Protein AF-A0A3S5DGD5-F1 (afdb_monomer)

Organism: NCBI:txid59203

InterPro domains:
  IPR047111 Uncharacterized protein YbaP-like [PTHR40590] (2-51)

Foldseek 3Di:
DDPVVVVVVVVVVVVPDDDPADWDWDADPPRDIDIDGDDDPQPPPVNPDPPPPDD

Solvent-accessible surface area (backbone atoms only — not comparable to full-atom values): 3814 Å² total; per-residue (Å²): 137,58,72,69,57,54,53,51,51,52,53,51,62,72,70,45,88,78,59,98,55,67,54,50,78,46,83,45,88,88,87,41,75,44,82,46,65,58,86,75,78,78,76,47,88,91,58,56,76,78,75,82,78,80,127

Structure (mmCIF, N/CA/C/O backbone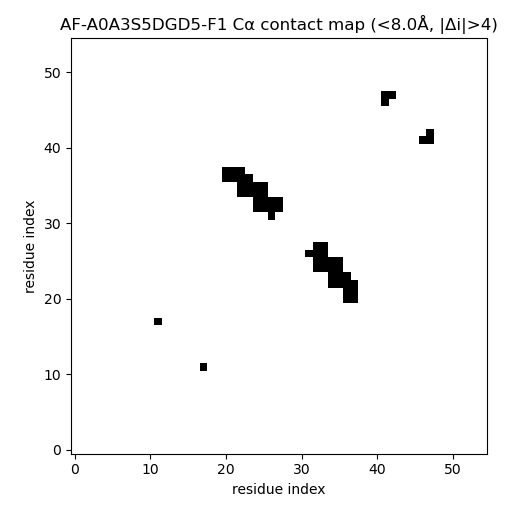):
data_AF-A0A3S5DGD5-F1
#
_entry.id   AF-A0A3S5DGD5-F1
#
loop_
_atom_site.group_PDB
_atom_site.id
_atom_site.type_symbol
_atom_site.label_atom_id
_atom_site.label_alt_id
_atom_site.label_comp_id
_atom_site.label_asym_id
_atom_site.label_entity_id
_atom_site.label_seq_id
_atom_site.pdbx_PDB_ins_code
_atom_site.Cartn_x
_atom_site.Cartn_y
_atom_site.Cartn_z
_atom_site.occupancy
_atom_site.B_iso_or_equiv
_atom_site.auth_seq_id
_atom_site.auth_comp_id
_atom_site.auth_asym_id
_atom_site.auth_atom_id
_atom_site.pdbx_PDB_model_num
ATOM 1 N N . MET A 1 1 ? -21.511 -3.368 -24.093 1.00 55.84 1 MET A N 1
ATOM 2 C CA . MET A 1 1 ? -20.493 -3.517 -23.032 1.00 55.84 1 MET A CA 1
ATOM 3 C C . MET A 1 1 ? -20.508 -4.958 -22.573 1.00 55.84 1 MET A C 1
ATOM 5 O O . MET A 1 1 ? -21.499 -5.404 -22.010 1.00 55.84 1 MET A O 1
ATOM 9 N N . ASP A 1 2 ? -19.469 -5.675 -22.972 1.00 86.00 2 ASP A N 1
ATOM 10 C CA . ASP A 1 2 ? -19.406 -7.130 -23.102 1.00 86.00 2 ASP A CA 1
ATOM 11 C C . ASP A 1 2 ? -19.430 -7.892 -21.756 1.00 86.00 2 ASP A C 1
ATOM 13 O O . ASP A 1 2 ? -18.977 -7.379 -20.730 1.00 86.00 2 ASP A O 1
ATOM 17 N N . LEU A 1 3 ? -19.956 -9.123 -21.744 1.00 90.94 3 LEU A N 1
ATOM 18 C CA . LEU A 1 3 ? -20.082 -9.968 -20.542 1.00 90.94 3 LEU A CA 1
ATOM 19 C C . LEU A 1 3 ? -18.710 -10.262 -19.919 1.00 90.94 3 LEU A C 1
ATOM 21 O O . LEU A 1 3 ? -18.550 -10.216 -18.698 1.00 90.94 3 LEU A O 1
ATOM 25 N N . LEU A 1 4 ? -17.703 -10.481 -20.765 1.00 91.88 4 LEU A N 1
ATOM 26 C CA . LEU A 1 4 ? -16.320 -10.703 -20.349 1.00 91.88 4 LEU A CA 1
ATOM 27 C C . LEU A 1 4 ? -15.757 -9.514 -19.562 1.00 91.88 4 LEU A C 1
ATOM 29 O O . LEU A 1 4 ? -15.011 -9.705 -18.599 1.00 91.88 4 LEU A O 1
ATOM 33 N N . TYR A 1 5 ? -16.143 -8.288 -19.926 1.00 85.88 5 TYR A N 1
ATOM 34 C CA . TYR A 1 5 ? -15.724 -7.086 -19.211 1.00 85.88 5 TYR A CA 1
ATOM 35 C C . TYR A 1 5 ? -16.282 -7.069 -17.785 1.00 85.88 5 TYR A C 1
ATOM 37 O O . TYR A 1 5 ? -15.527 -6.812 -16.849 1.00 85.88 5 TYR A O 1
ATOM 45 N N . ARG A 1 6 ? -17.564 -7.424 -17.611 1.00 86.25 6 ARG A N 1
ATOM 46 C CA . ARG A 1 6 ? -18.235 -7.504 -16.299 1.00 86.25 6 ARG A CA 1
ATOM 47 C C . ARG A 1 6 ? -17.634 -8.585 -15.401 1.00 86.25 6 ARG A C 1
ATOM 49 O O . ARG A 1 6 ? -17.408 -8.339 -14.220 1.00 86.25 6 ARG A O 1
ATOM 56 N N . VAL A 1 7 ? -17.319 -9.754 -15.964 1.00 92.12 7 VAL A N 1
ATOM 57 C CA . VAL 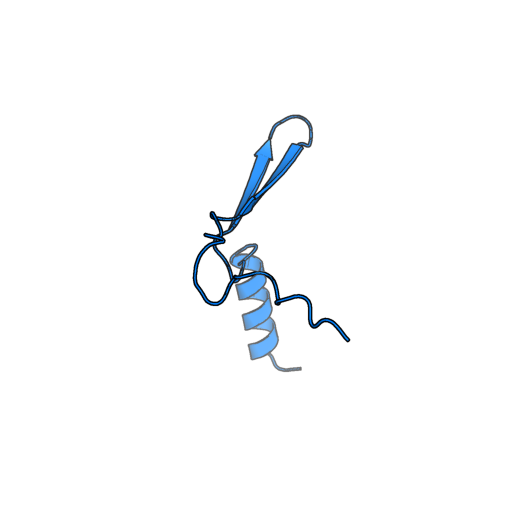A 1 7 ? -16.643 -10.838 -15.229 1.00 92.12 7 VAL A CA 1
ATOM 58 C C . VAL A 1 7 ? -15.244 -10.399 -14.784 1.00 92.12 7 VAL A C 1
ATOM 60 O O . VAL A 1 7 ? -14.880 -10.602 -13.627 1.00 92.12 7 VAL A O 1
ATOM 63 N N . LYS A 1 8 ? -14.478 -9.714 -15.649 1.00 84.94 8 LYS A N 1
ATOM 64 C CA . LYS A 1 8 ? -13.175 -9.134 -15.278 1.00 84.94 8 LYS A CA 1
ATOM 65 C C . LYS A 1 8 ? -13.283 -8.096 -14.161 1.00 84.94 8 LYS A C 1
ATOM 67 O O . LYS A 1 8 ? -12.434 -8.092 -13.273 1.00 84.94 8 LYS A O 1
ATOM 72 N N . THR A 1 9 ? -14.293 -7.225 -14.196 1.00 80.50 9 THR A N 1
ATOM 73 C CA . THR A 1 9 ? -14.475 -6.196 -13.156 1.00 80.50 9 THR A CA 1
ATOM 74 C C . THR A 1 9 ? -14.856 -6.818 -11.820 1.00 80.50 9 THR A C 1
ATOM 76 O O . THR A 1 9 ? -14.285 -6.447 -10.799 1.00 80.50 9 THR A O 1
ATOM 79 N N . LEU A 1 10 ? -15.752 -7.810 -11.824 1.00 85.25 10 LEU A N 1
ATOM 80 C CA . LEU A 1 10 ? -16.121 -8.556 -10.621 1.00 85.25 10 LEU A CA 1
ATOM 81 C C . LEU A 1 10 ? -14.905 -9.276 -10.026 1.00 85.25 10 LEU A C 1
ATOM 83 O O . LEU A 1 10 ? -14.655 -9.189 -8.829 1.00 85.25 10 LEU A O 1
ATOM 87 N N . TRP A 1 11 ? -14.098 -9.922 -10.867 1.00 82.25 11 TRP A N 1
ATOM 88 C CA . TRP A 1 11 ? -12.872 -10.585 -10.430 1.00 82.25 11 TRP A CA 1
ATOM 89 C C . TRP A 1 11 ? -11.824 -9.605 -9.878 1.00 82.25 11 TRP A C 1
ATOM 91 O O . TRP A 1 11 ? -11.140 -9.907 -8.904 1.00 82.25 11 TRP A O 1
ATOM 101 N N . ALA A 1 12 ? -11.696 -8.412 -10.468 1.00 73.88 12 ALA A N 1
ATOM 102 C CA . ALA A 1 12 ? -10.826 -7.360 -9.947 1.00 73.88 12 ALA A CA 1
ATOM 103 C C . ALA A 1 12 ? -11.305 -6.840 -8.582 1.00 73.88 12 ALA A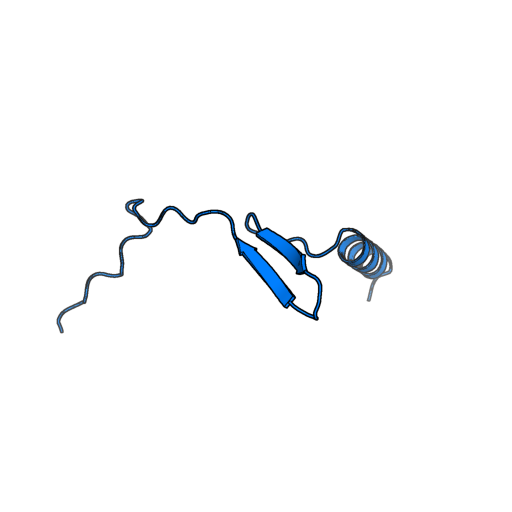 C 1
ATOM 105 O O . ALA A 1 12 ? -10.488 -6.697 -7.681 1.00 73.88 12 ALA A O 1
ATOM 106 N N . ALA A 1 13 ? -12.613 -6.635 -8.410 1.00 72.69 13 ALA A N 1
ATOM 107 C CA . ALA A 1 13 ? -13.198 -6.213 -7.139 1.00 72.69 13 ALA A CA 1
ATOM 108 C C . ALA A 1 13 ? -13.024 -7.271 -6.034 1.00 72.69 13 ALA A C 1
ATOM 110 O O . ALA A 1 13 ? -12.721 -6.928 -4.895 1.00 72.69 13 ALA A O 1
ATOM 111 N N . LEU A 1 14 ? -13.165 -8.559 -6.373 1.00 79.94 14 LEU A N 1
ATOM 112 C CA . LEU A 1 14 ? -13.010 -9.670 -5.426 1.00 79.94 14 LEU A CA 1
ATOM 113 C C . LEU A 1 14 ? -11.557 -9.915 -4.995 1.00 79.94 14 LEU A C 1
ATOM 115 O O . LEU A 1 14 ? -11.332 -10.405 -3.893 1.00 79.94 14 LEU A O 1
ATOM 119 N N . ARG A 1 15 ? -10.564 -9.570 -5.827 1.00 74.62 15 ARG A N 1
ATOM 120 C CA . ARG A 1 15 ? -9.138 -9.690 -5.468 1.00 74.62 15 ARG A CA 1
ATOM 121 C C . ARG A 1 15 ? -8.667 -8.656 -4.438 1.00 74.62 15 ARG A C 1
ATOM 123 O O . ARG A 1 15 ? -7.548 -8.782 -3.949 1.00 74.62 15 ARG A O 1
ATOM 130 N N . GLY A 1 16 ? -9.501 -7.678 -4.085 1.00 64.38 16 GLY A N 1
ATOM 131 C CA . GLY A 1 16 ? -9.110 -6.577 -3.206 1.00 64.38 16 GLY A CA 1
ATOM 132 C C . GLY A 1 16 ? -8.194 -5.573 -3.910 1.00 64.38 16 GLY A C 1
ATOM 133 O O . GLY A 1 16 ? -7.910 -5.700 -5.102 1.00 64.38 16 GLY A O 1
ATOM 134 N N . ASN A 1 17 ? -7.777 -4.535 -3.181 1.00 64.12 17 ASN A N 1
ATOM 135 C CA . ASN A 1 17 ? -7.041 -3.399 -3.734 1.00 64.12 17 ASN A CA 1
ATOM 136 C C . ASN A 1 17 ? -5.675 -3.853 -4.278 1.00 64.12 17 ASN A C 1
ATOM 138 O O . ASN A 1 17 ? -4.707 -4.012 -3.537 1.00 64.12 17 ASN A O 1
ATOM 142 N N . HIS A 1 18 ? -5.613 -4.136 -5.579 1.00 67.94 18 HIS A N 1
ATOM 143 C CA . HIS A 1 18 ? -4.397 -4.595 -6.233 1.00 67.94 18 HIS A CA 1
ATOM 144 C C . HIS A 1 18 ? -3.602 -3.371 -6.673 1.00 67.94 18 HIS A C 1
ATOM 146 O O . HIS A 1 18 ? -3.813 -2.817 -7.752 1.00 67.94 18 HIS A O 1
ATOM 152 N N . TYR A 1 19 ? -2.718 -2.918 -5.794 1.00 72.69 19 TYR A N 1
ATOM 153 C CA . TYR A 1 19 ? -1.773 -1.864 -6.115 1.00 72.69 19 TYR A CA 1
ATOM 154 C C . TYR A 1 19 ? -0.768 -2.370 -7.151 1.00 72.69 19 TYR A C 1
ATOM 156 O O . TYR A 1 19 ? -0.270 -3.491 -7.064 1.00 72.69 19 TYR A O 1
ATOM 164 N N . THR A 1 20 ? -0.440 -1.535 -8.136 1.00 78.88 20 THR A N 1
ATOM 165 C CA . THR A 1 20 ? 0.586 -1.856 -9.147 1.00 78.88 20 THR A CA 1
ATOM 166 C C . THR A 1 20 ? 1.998 -1.912 -8.540 1.00 78.88 20 THR A C 1
ATOM 168 O O . THR A 1 20 ? 2.937 -2.396 -9.166 1.00 78.88 20 THR A O 1
ATOM 171 N N . TRP A 1 21 ? 2.151 -1.422 -7.312 1.00 71.75 21 TRP A N 1
ATOM 172 C CA . TRP A 1 21 ? 3.371 -1.398 -6.512 1.00 71.75 21 TRP A CA 1
ATOM 173 C C . TRP A 1 21 ? 3.118 -2.114 -5.175 1.00 71.75 21 TRP A C 1
ATOM 175 O O . TRP A 1 21 ? 1.963 -2.217 -4.761 1.00 71.75 21 TRP A O 1
ATOM 185 N N . PRO A 1 22 ? 4.157 -2.617 -4.481 1.00 80.88 22 PRO A N 1
ATOM 186 C CA . PRO A 1 22 ? 3.974 -3.324 -3.216 1.00 80.88 22 PRO A CA 1
ATOM 187 C C . PRO A 1 22 ? 3.334 -2.390 -2.187 1.00 80.88 22 PRO A C 1
ATOM 189 O O . PRO A 1 22 ? 3.987 -1.471 -1.703 1.00 80.88 22 PRO A O 1
ATOM 192 N N . ALA A 1 23 ? 2.059 -2.599 -1.869 1.00 86.31 23 ALA A N 1
ATOM 193 C CA . ALA A 1 23 ? 1.349 -1.829 -0.858 1.00 86.31 23 ALA A CA 1
ATOM 194 C C . ALA A 1 23 ? 0.261 -2.663 -0.171 1.00 86.31 23 ALA A C 1
ATOM 196 O O . ALA A 1 23 ? -0.236 -3.641 -0.732 1.00 86.31 23 ALA A O 1
ATOM 197 N N . ILE A 1 24 ? -0.080 -2.279 1.058 1.00 86.88 24 ILE A N 1
ATOM 198 C CA . ILE A 1 24 ? -1.083 -2.933 1.899 1.00 86.88 24 ILE A CA 1
ATOM 199 C C . ILE A 1 24 ? -1.797 -1.904 2.777 1.00 86.88 24 ILE A C 1
ATOM 201 O O . ILE A 1 24 ? -1.175 -0.982 3.304 1.00 86.88 2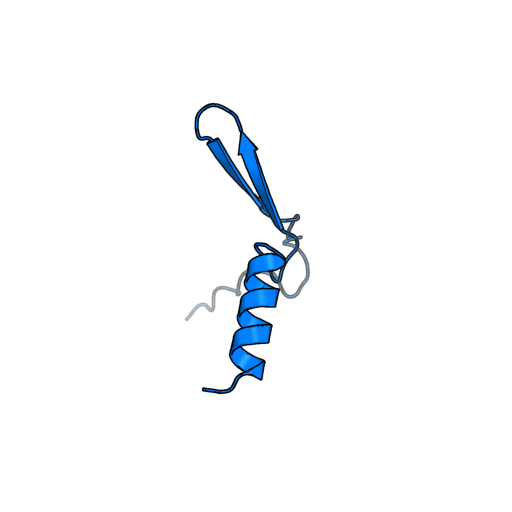4 ILE A O 1
ATOM 205 N N . ASP A 1 25 ? -3.096 -2.095 2.976 1.00 89.44 25 ASP A N 1
ATOM 206 C CA . ASP A 1 25 ? -3.880 -1.310 3.925 1.00 89.44 25 ASP A CA 1
ATOM 207 C C . ASP A 1 25 ? -3.981 -2.035 5.274 1.00 89.44 25 ASP A C 1
ATOM 209 O O . ASP A 1 25 ? -4.255 -3.236 5.328 1.00 89.44 25 ASP A O 1
ATOM 213 N N . ILE A 1 26 ? -3.788 -1.304 6.374 1.00 89.25 26 ILE A N 1
ATOM 214 C CA . ILE A 1 26 ? -3.959 -1.803 7.744 1.00 89.25 26 ILE A CA 1
ATOM 215 C C . ILE A 1 26 ? -5.019 -0.978 8.469 1.00 89.25 26 ILE A C 1
ATOM 217 O O . ILE A 1 26 ? -4.935 0.250 8.548 1.00 89.25 26 ILE A O 1
ATOM 221 N N . PHE A 1 27 ? -5.980 -1.678 9.069 1.00 93.81 27 PHE A N 1
ATOM 222 C CA . PHE A 1 27 ? -7.033 -1.097 9.894 1.00 93.81 27 PHE A CA 1
ATOM 223 C C . PHE A 1 27 ? -6.734 -1.353 11.372 1.00 93.81 27 PHE A C 1
ATOM 225 O O . PHE A 1 27 ? -6.615 -2.496 11.809 1.00 93.81 27 PHE A O 1
ATOM 232 N N . LEU A 1 28 ? -6.607 -0.277 12.144 1.00 93.06 28 LEU A N 1
ATOM 233 C CA . LEU A 1 28 ? -6.346 -0.300 13.580 1.00 93.06 28 LEU A CA 1
ATOM 234 C C . LEU A 1 28 ? -7.583 0.176 14.363 1.00 93.06 28 LEU A C 1
ATOM 236 O O . LEU A 1 28 ? -8.369 0.979 13.848 1.00 93.06 28 LEU A O 1
ATOM 240 N N . PRO A 1 29 ? -7.753 -0.265 15.626 1.00 96.12 29 PRO A N 1
ATOM 241 C CA . PRO A 1 29 ? -8.869 0.159 16.468 1.00 96.12 29 PRO A CA 1
ATOM 242 C C . PRO A 1 29 ? -8.979 1.680 16.584 1.00 96.12 29 PRO A C 1
ATOM 244 O O . PRO A 1 29 ? -7.967 2.379 16.637 1.00 96.12 29 PRO A O 1
ATOM 247 N N . GLY A 1 30 ? -10.204 2.193 16.690 1.00 95.75 30 GLY A N 1
ATOM 248 C CA . GLY A 1 30 ? -10.453 3.635 16.750 1.00 95.75 30 GLY A CA 1
ATOM 249 C C . GLY A 1 30 ? -10.313 4.327 15.393 1.00 95.75 30 GLY A C 1
ATOM 250 O O . GLY A 1 30 ? -9.746 5.413 15.329 1.00 95.75 30 GLY A O 1
ATOM 251 N N . ASN A 1 31 ? -10.805 3.693 14.321 1.00 92.69 31 ASN A N 1
ATOM 252 C CA . ASN A 1 31 ? -10.889 4.272 12.973 1.00 92.69 31 ASN A CA 1
ATOM 253 C C . ASN A 1 31 ? -9.548 4.756 12.389 1.00 92.69 31 ASN A C 1
ATOM 255 O O . ASN A 1 31 ? -9.505 5.710 11.614 1.00 92.69 31 ASN A O 1
ATOM 259 N N . ARG A 1 32 ? -8.434 4.104 12.738 1.00 93.56 32 ARG A N 1
ATOM 260 C CA . ARG A 1 32 ? -7.122 4.450 12.177 1.00 93.56 32 ARG A CA 1
ATOM 261 C C . ARG A 1 32 ? -6.820 3.576 10.976 1.00 93.56 32 ARG A C 1
ATOM 263 O O . ARG A 1 32 ? -6.704 2.361 11.113 1.00 93.56 32 ARG A O 1
ATOM 270 N N . HIS A 1 33 ? -6.704 4.196 9.811 1.00 94.94 33 HIS A N 1
ATOM 271 C CA . HIS A 1 33 ? -6.437 3.501 8.558 1.00 94.94 33 HIS A CA 1
ATOM 272 C C . HIS A 1 33 ? -5.047 3.911 8.067 1.00 94.94 33 HIS A C 1
ATOM 274 O O . HIS A 1 33 ? -4.773 5.102 7.923 1.00 94.94 33 HIS A O 1
ATOM 280 N N . PHE A 1 34 ? -4.173 2.935 7.837 1.00 91.44 34 PHE A N 1
ATOM 281 C CA . PHE A 1 34 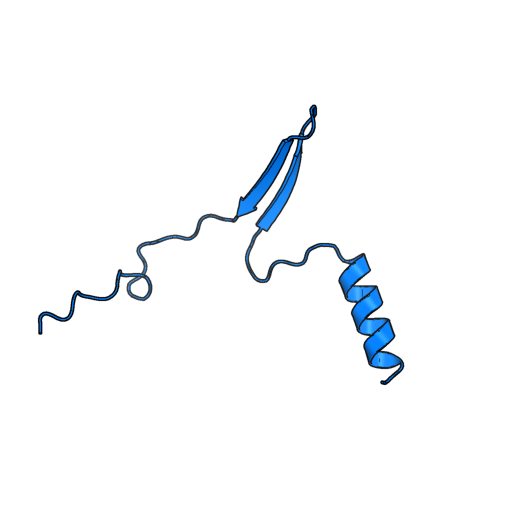? -2.827 3.155 7.316 1.00 91.44 34 PHE A CA 1
ATOM 282 C C . PHE A 1 34 ? -2.702 2.535 5.936 1.00 91.44 34 PHE A C 1
ATOM 284 O O . PHE A 1 34 ? -3.054 1.374 5.752 1.00 91.44 34 PHE A O 1
ATOM 291 N N . HIS A 1 35 ? -2.140 3.299 5.005 1.00 89.69 35 HIS A N 1
ATOM 292 C CA . HIS A 1 35 ? -1.711 2.802 3.708 1.00 89.69 35 HIS A CA 1
ATOM 293 C C . HIS A 1 35 ? -0.190 2.632 3.741 1.00 89.69 35 HIS A C 1
ATOM 295 O O . HIS A 1 35 ? 0.550 3.616 3.796 1.00 89.69 35 HIS A O 1
ATOM 301 N N . LEU A 1 36 ? 0.280 1.388 3.782 1.00 86.44 36 LEU A N 1
ATOM 302 C CA . LEU A 1 36 ? 1.700 1.057 3.784 1.00 86.44 36 LEU A CA 1
ATOM 303 C C . LEU A 1 36 ? 2.157 0.791 2.359 1.00 86.44 36 LEU A C 1
ATOM 305 O O . LEU A 1 36 ? 1.599 -0.058 1.671 1.00 86.44 36 LEU A O 1
ATOM 309 N N . VAL A 1 37 ? 3.219 1.471 1.950 1.00 85.25 37 VAL A N 1
ATOM 310 C CA . VAL A 1 37 ? 3.871 1.272 0.657 1.00 85.25 37 VAL A CA 1
ATOM 311 C C . VAL A 1 37 ? 5.255 0.689 0.917 1.00 85.25 37 VAL A C 1
ATOM 313 O O . VAL A 1 37 ? 5.946 1.111 1.845 1.00 85.25 37 VAL A O 1
ATOM 316 N N . GLY A 1 38 ? 5.656 -0.302 0.124 1.00 80.12 38 GLY A N 1
ATOM 317 C CA . GLY A 1 38 ? 7.001 -0.860 0.153 1.00 80.12 38 GLY A CA 1
ATOM 318 C C . GLY A 1 38 ? 8.034 0.243 -0.055 1.00 80.12 38 GLY A C 1
ATOM 319 O O . GLY A 1 38 ? 7.775 1.232 -0.741 1.00 80.12 38 GLY A O 1
ATOM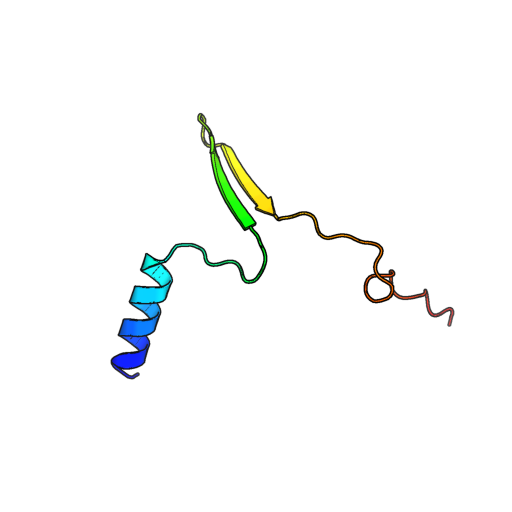 320 N N . SER A 1 39 ? 9.211 0.090 0.549 1.00 73.50 39 SER A N 1
ATOM 321 C CA . SER A 1 39 ? 10.264 1.096 0.446 1.00 73.50 39 SER A CA 1
ATOM 322 C C . SER A 1 39 ? 10.611 1.350 -1.020 1.00 73.50 39 SER A C 1
ATOM 324 O O . SER A 1 39 ? 11.111 0.461 -1.711 1.00 73.50 39 SER A O 1
ATOM 326 N N . ILE A 1 40 ? 10.382 2.573 -1.482 1.00 69.44 40 ILE A N 1
ATOM 327 C CA . ILE A 1 40 ? 10.925 3.042 -2.750 1.00 69.44 40 ILE A CA 1
ATOM 328 C C . ILE A 1 40 ? 12.366 3.448 -2.461 1.00 69.44 40 ILE A C 1
ATOM 330 O O . ILE A 1 40 ? 12.611 4.401 -1.721 1.00 69.44 40 ILE A O 1
ATOM 334 N N . HIS A 1 41 ? 13.328 2.698 -2.998 1.00 70.38 41 HIS A N 1
ATOM 335 C CA . HIS A 1 41 ? 14.737 3.054 -2.879 1.00 70.38 41 HIS A CA 1
ATOM 336 C C . HIS A 1 41 ? 15.035 4.262 -3.778 1.00 70.38 41 HIS A C 1
ATOM 338 O O . HIS A 1 41 ? 15.409 4.122 -4.942 1.00 70.38 41 HIS A O 1
ATOM 344 N N . MET A 1 42 ? 14.834 5.461 -3.235 1.00 61.50 42 MET A N 1
ATOM 345 C CA . MET A 1 42 ? 15.313 6.705 -3.832 1.00 61.50 42 MET A CA 1
ATOM 346 C C . MET A 1 42 ? 16.849 6.678 -3.772 1.00 61.50 42 MET A C 1
ATOM 348 O O . MET A 1 42 ? 17.418 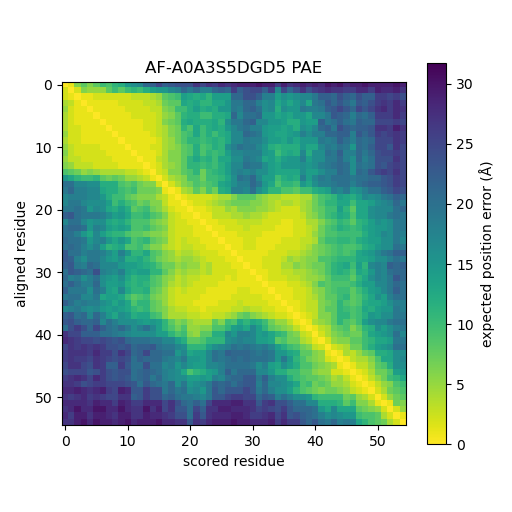6.633 -2.685 1.00 61.50 42 MET A O 1
ATOM 352 N N . GLY A 1 43 ? 17.520 6.618 -4.925 1.00 57.97 43 GLY A N 1
ATOM 353 C CA . GLY A 1 43 ? 18.981 6.442 -4.985 1.00 57.97 43 GLY A CA 1
ATOM 354 C C . GLY A 1 43 ? 19.499 5.661 -6.194 1.00 57.97 43 GLY A C 1
ATOM 355 O O . GLY A 1 43 ? 20.703 5.642 -6.438 1.00 57.97 43 GLY A O 1
ATOM 356 N N . THR A 1 44 ? 18.620 5.047 -6.991 1.00 63.06 44 THR A N 1
ATOM 357 C CA . THR A 1 44 ? 19.012 4.567 -8.325 1.00 63.06 44 THR A CA 1
ATOM 358 C C . THR A 1 44 ? 19.195 5.754 -9.275 1.00 63.06 44 THR A C 1
ATOM 360 O O . THR A 1 44 ? 18.530 6.781 -9.131 1.00 63.06 44 THR A O 1
ATOM 363 N N . ARG A 1 45 ? 20.114 5.631 -10.244 1.00 64.12 45 ARG A N 1
ATOM 364 C CA . ARG A 1 45 ? 20.489 6.707 -11.185 1.00 64.12 45 ARG A CA 1
ATOM 365 C C . ARG A 1 45 ? 19.283 7.342 -11.896 1.00 64.12 45 ARG A C 1
ATOM 367 O O . ARG A 1 45 ? 19.311 8.539 -12.160 1.00 64.12 45 ARG A O 1
ATOM 374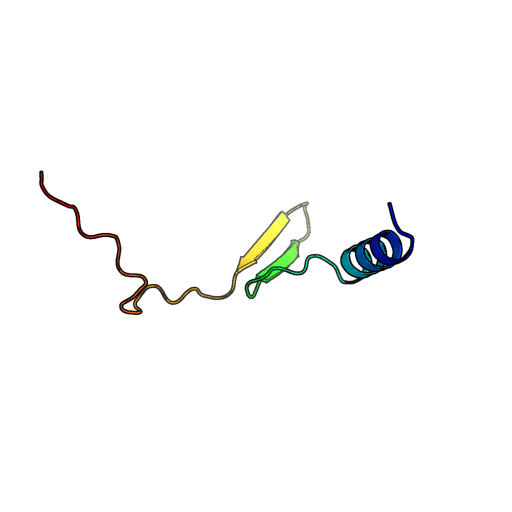 N N . ASP A 1 46 ? 18.228 6.567 -12.139 1.00 66.62 46 ASP A N 1
ATOM 375 C CA . ASP A 1 46 ? 17.018 7.007 -12.847 1.00 66.62 46 ASP A CA 1
ATOM 376 C C . ASP A 1 46 ? 15.966 7.667 -11.932 1.00 66.62 46 ASP A C 1
ATOM 378 O O . ASP A 1 46 ? 14.942 8.147 -12.409 1.00 66.62 46 ASP A O 1
ATOM 382 N N . MET A 1 47 ? 16.210 7.709 -10.617 1.00 69.38 47 MET A N 1
ATOM 383 C CA . MET A 1 47 ? 15.358 8.368 -9.615 1.00 69.38 47 MET A CA 1
ATOM 384 C C . MET A 1 47 ? 16.023 9.608 -8.998 1.00 69.38 47 MET A C 1
ATOM 386 O O . MET A 1 47 ? 15.551 10.117 -7.979 1.00 69.38 47 MET A O 1
ATOM 390 N N . ALA A 1 48 ? 17.128 10.094 -9.577 1.00 68.19 48 ALA A N 1
ATOM 391 C CA . ALA A 1 48 ? 17.704 11.375 -9.187 1.00 68.19 48 ALA A CA 1
ATOM 392 C C . ALA A 1 48 ? 16.689 12.501 -9.463 1.00 68.19 48 ALA A C 1
ATOM 394 O O . ALA A 1 48 ? 16.001 12.457 -10.490 1.00 68.19 48 ALA A O 1
ATOM 395 N N . PRO A 1 49 ? 16.570 13.510 -8.577 1.00 69.31 49 PRO A N 1
ATOM 396 C CA . PRO A 1 49 ? 15.734 14.662 -8.867 1.00 69.31 49 PRO A CA 1
ATOM 397 C C . PRO A 1 49 ? 16.180 15.273 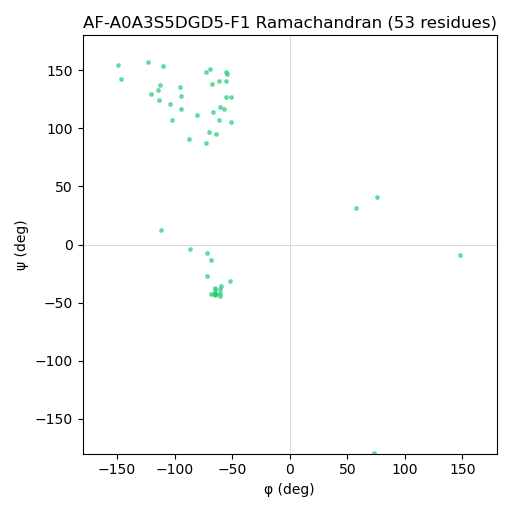-10.204 1.00 69.31 49 PRO A C 1
ATOM 399 O O . PRO A 1 49 ? 17.388 15.313 -10.469 1.00 69.31 49 PRO A O 1
ATOM 402 N N . PRO A 1 50 ? 15.242 15.734 -11.051 1.00 69.69 50 PRO A N 1
ATOM 403 C CA . PRO A 1 50 ? 15.592 16.403 -12.294 1.00 69.69 50 PRO A CA 1
ATOM 404 C C . PRO A 1 50 ? 16.603 17.502 -11.983 1.00 69.69 50 PRO A C 1
ATOM 406 O O . PRO A 1 50 ? 16.366 18.324 -11.094 1.00 69.69 50 PRO A O 1
ATOM 409 N N . SER A 1 51 ? 17.744 17.503 -12.672 1.00 72.12 51 SER A N 1
ATOM 410 C CA . SER A 1 51 ? 18.704 18.592 -12.531 1.00 72.12 51 SER A CA 1
ATOM 411 C C . SER A 1 51 ? 17.981 19.901 -12.836 1.00 72.12 51 SER A C 1
ATOM 413 O O . SER A 1 51 ? 17.338 20.009 -13.884 1.00 72.12 51 SER A O 1
ATOM 415 N N . LEU A 1 52 ? 18.073 20.873 -11.924 1.00 66.38 52 LEU A N 1
ATOM 416 C CA . LEU A 1 52 ? 17.651 22.252 -12.162 1.00 66.38 52 LEU A CA 1
ATOM 417 C C . LEU A 1 52 ? 18.298 22.717 -13.471 1.00 66.38 52 LEU A C 1
ATOM 419 O O . LEU A 1 52 ? 19.503 22.949 -13.521 1.00 66.38 52 LEU A O 1
ATOM 423 N N . GLN A 1 53 ? 17.508 22.799 -14.542 1.00 60.34 53 GLN A N 1
ATOM 424 C CA . GLN A 1 53 ? 17.926 23.465 -15.766 1.00 60.34 53 GLN A CA 1
ATOM 425 C C . GLN A 1 53 ? 17.969 24.956 -15.433 1.00 60.34 53 GLN A C 1
ATOM 427 O O . GLN A 1 53 ? 16.933 25.615 -15.378 1.00 60.34 53 GLN A O 1
ATOM 432 N N . THR A 1 54 ? 19.155 25.463 -15.103 1.00 52.66 54 THR A N 1
ATOM 433 C CA . THR A 1 54 ? 19.411 26.902 -15.073 1.00 52.66 54 THR A CA 1
ATOM 434 C C . THR A 1 54 ? 19.180 27.446 -16.478 1.00 52.66 54 THR A C 1
ATOM 436 O O . THR A 1 54 ? 19.818 26.980 -17.425 1.00 52.66 54 THR A O 1
ATOM 439 N N . ALA A 1 55 ? 18.210 28.355 -16.570 1.00 52.50 55 ALA A N 1
ATOM 440 C CA . ALA A 1 55 ? 17.866 29.140 -17.749 1.00 52.50 55 ALA A CA 1
ATOM 441 C C . ALA A 1 55 ? 19.005 30.071 -18.183 1.00 52.50 55 ALA A C 1
ATOM 443 O O . ALA A 1 55 ? 19.813 30.459 -17.306 1.00 52.50 55 ALA A O 1
#

Nearest PDB structures (foldseek):
  6dzp-assembly1_J  TM=4.213E-01  e=7.350E+00  Mycolicibacterium smegmatis MC2 155
  6sc2-assembly1_B  TM=3.988E-01  e=7.350E+00  Homo sapiens

Mean predicted aligned error: 12.81 Å

Secondary structure (DSSP, 8-state):
--HHHHHHHHHHHHT----SSSEEEEEETTTEEEEEE----TTSGGGSPPP----

Radius of gyration: 19.02 Å; Cα contacts (8 Å, |Δi|>4): 28; chains: 1; bounding box: 41×40×40 Å

pLDDT: mean 77.74, std 12.18, range [52.5, 96.12]

Sequence (55 aa):
MDLLYRVKTLWAALRGNHYTWPAIDIFLPGNRHFHLVGSIHMGTRDMAPPSLQTA